Protein AF-A0AAV8XSV2-F1 (afdb_monomer)

Mean predicted aligned error: 15.16 Å

Structure (mmCIF, N/CA/C/O backbone):
data_AF-A0AAV8XSV2-F1
#
_entry.id   AF-A0AAV8XSV2-F1
#
loop_
_atom_site.group_PDB
_atom_site.id
_atom_site.type_symbol
_atom_site.label_atom_id
_atom_site.label_alt_id
_atom_site.label_comp_id
_atom_site.label_asym_id
_atom_site.label_entity_id
_atom_site.label_seq_id
_atom_site.pdbx_PDB_ins_code
_atom_site.Cartn_x
_atom_site.Cartn_y
_atom_site.Cartn_z
_atom_site.occupancy
_atom_site.B_iso_or_equiv
_atom_site.auth_seq_id
_atom_site.auth_comp_id
_atom_site.auth_asym_id
_atom_site.auth_atom_id
_atom_site.pdbx_PDB_model_num
ATOM 1 N N . MET A 1 1 ? -34.240 19.738 -23.148 1.00 43.88 1 MET A N 1
ATOM 2 C CA . MET A 1 1 ? -32.780 19.763 -22.909 1.00 43.88 1 MET A CA 1
ATOM 3 C C . MET A 1 1 ? -32.526 18.901 -21.680 1.00 43.88 1 MET A C 1
ATOM 5 O O . MET A 1 1 ? -32.679 19.379 -20.564 1.00 43.88 1 MET A O 1
ATOM 9 N N . SER A 1 2 ? -32.297 17.603 -21.861 1.00 46.22 2 SER A N 1
ATOM 10 C CA . SER A 1 2 ? -32.187 16.662 -20.740 1.00 46.22 2 SER A CA 1
ATOM 11 C C . SER A 1 2 ? -30.758 16.692 -20.201 1.00 46.22 2 SER A C 1
ATOM 13 O O . SER A 1 2 ? -29.837 16.251 -20.883 1.00 46.22 2 SER A O 1
ATOM 15 N N . ARG A 1 3 ? -30.550 17.252 -19.000 1.00 54.72 3 ARG A N 1
ATOM 16 C CA . ARG A 1 3 ? -29.293 17.073 -18.256 1.00 54.72 3 ARG A CA 1
ATOM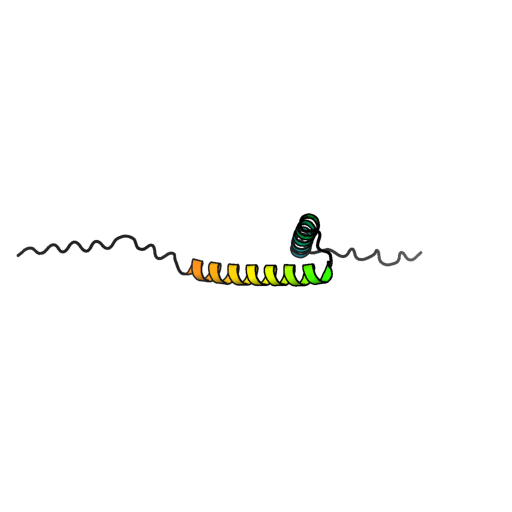 17 C C . ARG A 1 3 ? -29.194 15.586 -17.911 1.00 54.72 3 ARG A C 1
ATOM 19 O O . ARG A 1 3 ? -30.052 15.077 -17.197 1.00 54.72 3 ARG A O 1
ATOM 26 N N . GLY A 1 4 ? -28.195 14.896 -18.462 1.00 56.47 4 GLY A N 1
ATOM 27 C CA . GLY A 1 4 ? -27.855 13.530 -18.059 1.00 56.47 4 GLY A CA 1
ATOM 28 C C . GLY A 1 4 ? -27.548 13.461 -16.556 1.00 56.47 4 GLY A C 1
ATOM 29 O O . GLY A 1 4 ? -27.260 14.503 -15.953 1.00 56.47 4 GLY A O 1
ATOM 30 N N . PRO A 1 5 ? -27.635 12.273 -15.933 1.00 57.41 5 PRO A N 1
ATOM 31 C CA . PRO A 1 5 ? -27.409 12.126 -14.502 1.00 57.41 5 PRO A CA 1
ATOM 32 C C . PRO A 1 5 ? -26.012 12.651 -14.165 1.00 57.41 5 PRO A C 1
ATOM 34 O O . PRO A 1 5 ? -25.010 12.188 -14.709 1.00 57.41 5 PRO A O 1
ATOM 37 N N . ALA A 1 6 ? -25.959 13.673 -13.310 1.00 57.16 6 ALA A N 1
ATOM 38 C CA . ALA A 1 6 ? -24.715 14.192 -12.770 1.00 57.16 6 ALA A CA 1
ATOM 39 C C . ALA A 1 6 ? -23.953 13.023 -12.134 1.00 57.16 6 ALA A C 1
ATOM 41 O O . ALA A 1 6 ? -24.500 12.331 -11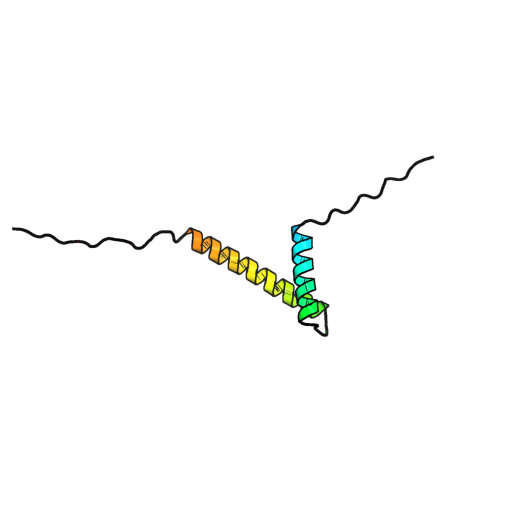.277 1.00 57.16 6 ALA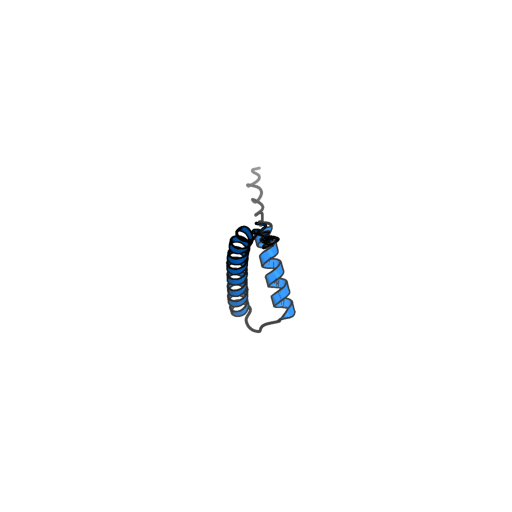 A O 1
ATOM 42 N N . GLY A 1 7 ? -22.733 12.782 -12.621 1.00 55.41 7 GLY A N 1
ATOM 43 C CA . GLY A 1 7 ? -21.925 11.621 -12.270 1.00 55.41 7 GLY A CA 1
ATOM 44 C C . GLY A 1 7 ? -21.875 11.391 -10.765 1.00 55.41 7 GLY A C 1
ATOM 45 O O . GLY A 1 7 ? -21.481 12.274 -10.002 1.00 55.41 7 GLY A O 1
ATOM 46 N N . THR A 1 8 ? -22.291 10.199 -10.348 1.00 64.31 8 THR A N 1
ATOM 47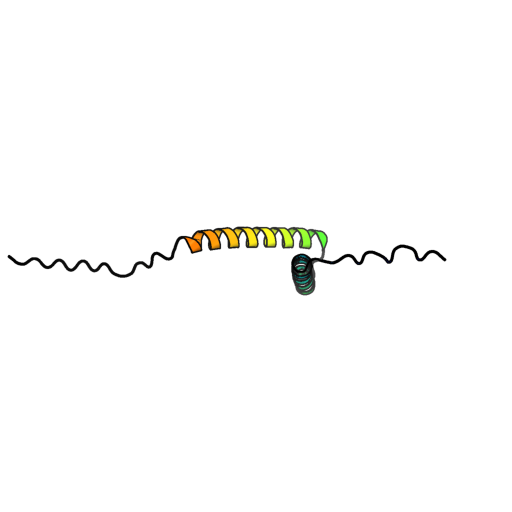 C CA . THR A 1 8 ? -22.212 9.736 -8.967 1.00 64.31 8 THR A CA 1
ATOM 48 C C . THR A 1 8 ? -20.756 9.821 -8.518 1.00 64.31 8 THR A C 1
ATOM 50 O O . THR A 1 8 ? -19.912 9.048 -8.968 1.00 64.31 8 THR A O 1
ATOM 53 N N . ARG A 1 9 ? -20.432 10.809 -7.676 1.00 74.69 9 ARG A N 1
ATOM 54 C CA . ARG A 1 9 ? -19.097 10.949 -7.085 1.00 74.69 9 ARG A CA 1
ATOM 55 C C . ARG A 1 9 ? -18.827 9.697 -6.258 1.00 74.69 9 ARG A C 1
ATOM 57 O O . ARG A 1 9 ? -19.524 9.450 -5.277 1.00 74.69 9 ARG A O 1
ATOM 64 N N . ILE A 1 10 ? -17.839 8.912 -6.671 1.00 85.12 10 ILE A N 1
ATOM 65 C CA . ILE A 1 10 ? -17.368 7.770 -5.892 1.00 85.12 10 ILE A CA 1
ATOM 66 C 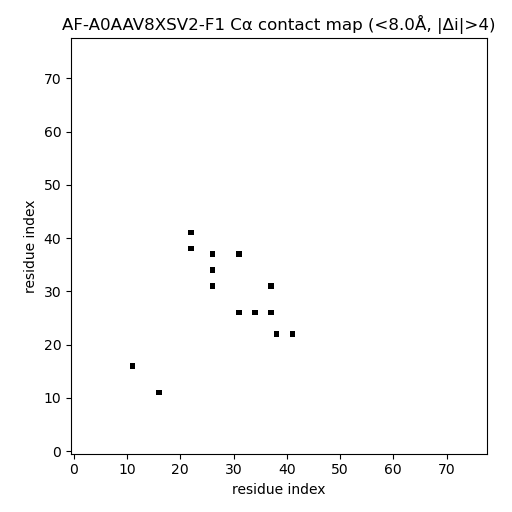C . ILE A 1 10 ? -16.771 8.336 -4.603 1.00 85.12 10 ILE A C 1
ATOM 68 O O . ILE A 1 10 ? -15.832 9.131 -4.649 1.00 85.12 10 ILE A O 1
ATOM 72 N N . GLN A 1 11 ? -17.356 7.971 -3.465 1.00 88.44 11 GLN A N 1
ATOM 73 C CA . GLN A 1 11 ? -16.797 8.291 -2.158 1.00 88.44 11 GLN A CA 1
ATOM 74 C C . GLN A 1 11 ? -15.821 7.185 -1.772 1.00 88.44 11 GLN A C 1
ATOM 76 O O . GLN A 1 11 ? -16.170 6.006 -1.806 1.00 88.44 11 GLN A O 1
ATOM 81 N N . VAL A 1 12 ? -14.594 7.574 -1.437 1.00 89.50 12 VAL A N 1
ATOM 82 C CA . VAL A 1 12 ? -13.554 6.657 -0.965 1.00 89.50 12 VAL A CA 1
ATOM 83 C C . VAL A 1 12 ? -13.636 6.601 0.564 1.00 89.50 12 VAL A C 1
ATOM 85 O O . VAL A 1 12 ? -13.472 7.656 1.187 1.00 89.50 12 VAL A O 1
ATOM 88 N N . PRO A 1 13 ? -13.879 5.423 1.172 1.00 95.50 13 PRO A N 1
ATOM 89 C CA . PRO A 1 13 ? -13.880 5.267 2.626 1.00 95.50 13 PRO A CA 1
ATOM 90 C C . PRO A 1 13 ? -12.584 5.786 3.256 1.00 95.50 13 PRO A C 1
ATOM 92 O O . PRO A 1 13 ? -11.510 5.631 2.669 1.00 95.50 13 PRO A O 1
ATOM 95 N N . ASP A 1 14 ? -12.679 6.392 4.441 1.00 94.25 14 ASP A N 1
ATOM 96 C CA . ASP A 1 14 ? -11.517 6.956 5.141 1.00 94.25 14 ASP A CA 1
ATOM 97 C C . ASP A 1 14 ? -10.454 5.884 5.425 1.00 94.25 14 ASP A C 1
ATOM 99 O O . ASP A 1 14 ? -9.302 6.066 5.040 1.00 94.25 14 ASP A O 1
ATOM 103 N N . GLU A 1 15 ? -10.856 4.715 5.936 1.00 94.38 15 GLU A N 1
ATOM 104 C CA . GLU A 1 15 ? -9.934 3.602 6.224 1.00 94.38 15 GLU A CA 1
ATOM 105 C C . GLU A 1 15 ? -9.166 3.138 4.975 1.00 94.38 15 GLU A C 1
ATOM 107 O O . GLU A 1 15 ? -7.957 2.914 5.018 1.00 94.38 15 GLU A O 1
ATOM 112 N N . LEU A 1 16 ? -9.847 3.027 3.828 1.00 95.31 16 LEU A N 1
ATOM 113 C CA . LEU A 1 16 ? -9.195 2.625 2.580 1.00 95.31 16 LEU A CA 1
ATOM 114 C C . LEU A 1 16 ? -8.138 3.652 2.158 1.00 95.31 16 LEU A C 1
ATOM 116 O O . LEU A 1 16 ? -7.054 3.288 1.709 1.00 95.31 16 LEU A O 1
ATOM 120 N N . ARG A 1 17 ? -8.457 4.940 2.293 1.00 95.62 17 ARG A N 1
ATOM 121 C CA . ARG A 1 17 ? -7.537 6.028 1.961 1.00 95.62 17 ARG A CA 1
ATOM 122 C C . ARG A 1 17 ? -6.315 6.033 2.874 1.00 95.62 17 ARG A C 1
ATOM 124 O O . ARG A 1 17 ? -5.217 6.222 2.362 1.00 95.62 17 ARG A O 1
ATOM 131 N N . GLU A 1 18 ? -6.489 5.811 4.170 1.00 95.88 18 GLU A N 1
ATOM 132 C CA . GLU A 1 18 ? -5.383 5.727 5.131 1.00 95.88 18 GLU A CA 1
ATOM 133 C C . GLU A 1 18 ? -4.446 4.562 4.805 1.00 95.88 18 GLU A C 1
ATOM 135 O O . GLU A 1 18 ? -3.251 4.773 4.606 1.00 95.88 18 GLU A O 1
ATOM 140 N N . VAL A 1 19 ? -4.994 3.357 4.623 1.00 96.62 19 VAL A N 1
ATOM 141 C CA . VAL A 1 19 ? -4.210 2.155 4.295 1.00 96.62 19 VAL A CA 1
ATOM 142 C C . VAL A 1 19 ? -3.409 2.329 3.001 1.00 96.62 19 VAL A C 1
ATOM 144 O O . VAL A 1 19 ? -2.237 1.957 2.927 1.00 96.62 19 VAL A O 1
ATOM 147 N N . LEU A 1 20 ? -4.021 2.912 1.966 1.00 97.50 20 LEU A N 1
ATOM 148 C CA . LEU A 1 20 ? -3.331 3.173 0.701 1.00 97.50 20 LEU A CA 1
ATOM 149 C C . LEU A 1 20 ? -2.258 4.258 0.836 1.00 97.50 20 LEU A C 1
ATOM 151 O O . LEU A 1 20 ? -1.224 4.174 0.170 1.00 97.50 20 LEU A O 1
ATOM 155 N N . LEU A 1 21 ? -2.480 5.269 1.679 1.00 97.62 21 LEU A N 1
ATOM 156 C CA . LEU A 1 21 ? -1.502 6.322 1.928 1.00 97.62 21 LEU A CA 1
ATOM 157 C C . LEU A 1 21 ? -0.268 5.768 2.648 1.00 97.62 21 LEU A C 1
ATOM 159 O O . LEU A 1 21 ? 0.848 6.052 2.219 1.00 97.62 21 LEU A O 1
ATOM 163 N N . GLU A 1 22 ? -0.454 4.941 3.676 1.00 97.00 22 GLU A N 1
ATOM 164 C CA . GLU A 1 22 ? 0.649 4.293 4.395 1.00 97.00 22 GLU A CA 1
ATOM 165 C C . GLU A 1 22 ? 1.479 3.398 3.473 1.00 97.00 22 GLU A C 1
ATOM 167 O O . GLU A 1 22 ? 2.700 3.548 3.418 1.00 97.00 22 GLU A O 1
ATOM 172 N N . PHE A 1 23 ? 0.824 2.549 2.673 1.00 98.19 23 PHE A N 1
ATOM 173 C CA . PHE A 1 23 ? 1.501 1.745 1.653 1.00 98.19 23 PHE A CA 1
ATOM 174 C C . PHE A 1 23 ? 2.325 2.617 0.697 1.00 98.19 23 PHE A C 1
ATOM 176 O O . PHE A 1 23 ? 3.485 2.318 0.406 1.00 98.19 23 PHE A O 1
ATOM 183 N N . THR A 1 24 ? 1.735 3.721 0.226 1.00 98.00 24 THR A N 1
ATOM 184 C CA . THR A 1 24 ? 2.397 4.643 -0.703 1.00 98.00 24 THR A CA 1
ATOM 185 C C . THR A 1 24 ? 3.641 5.265 -0.071 1.00 98.00 24 THR A C 1
ATOM 187 O O . THR A 1 24 ? 4.684 5.337 -0.718 1.00 98.00 24 THR A O 1
ATOM 190 N N . ILE A 1 25 ? 3.563 5.679 1.196 1.00 97.94 25 ILE A N 1
ATOM 191 C CA . ILE A 1 25 ? 4.713 6.215 1.932 1.00 97.94 25 ILE A CA 1
ATOM 192 C C . ILE A 1 25 ? 5.809 5.149 2.052 1.00 97.94 25 ILE A C 1
ATOM 194 O O . ILE A 1 25 ? 6.965 5.440 1.749 1.00 97.94 25 ILE A O 1
ATOM 198 N N . SER A 1 26 ? 5.466 3.913 2.430 1.00 97.50 26 SER A N 1
ATOM 199 C CA . SER A 1 26 ? 6.442 2.823 2.551 1.00 97.50 26 SER A CA 1
ATOM 200 C C . SER A 1 26 ? 7.137 2.512 1.219 1.00 97.50 26 SER A C 1
ATOM 202 O O . SER A 1 26 ? 8.363 2.407 1.182 1.00 97.50 26 SER A O 1
ATOM 204 N N . TYR A 1 27 ? 6.394 2.486 0.106 1.00 97.94 27 TYR A N 1
ATOM 205 C CA . TYR A 1 27 ? 6.970 2.309 -1.232 1.00 97.94 27 TYR A CA 1
ATOM 206 C C . TYR A 1 27 ? 7.959 3.425 -1.600 1.00 97.94 27 TYR A C 1
ATOM 208 O O . TYR A 1 27 ? 9.029 3.150 -2.142 1.00 97.94 27 TYR A O 1
ATOM 216 N N . LEU A 1 28 ? 7.628 4.685 -1.297 1.00 98.00 28 LEU A N 1
ATOM 217 C CA . LEU A 1 28 ? 8.504 5.827 -1.587 1.00 98.00 28 LEU A CA 1
ATOM 218 C C . LEU A 1 28 ? 9.802 5.804 -0.768 1.00 98.00 28 LEU A C 1
ATOM 220 O O . LEU A 1 28 ? 10.820 6.316 -1.232 1.00 98.00 28 LEU A O 1
ATOM 224 N N . LEU A 1 29 ? 9.773 5.220 0.431 1.00 97.81 29 LEU A N 1
ATOM 225 C CA . LEU A 1 29 ? 10.952 5.073 1.284 1.00 97.81 29 LEU A CA 1
ATOM 226 C C . LEU A 1 29 ? 11.847 3.916 0.831 1.00 97.81 29 LEU A C 1
ATOM 228 O O . LEU A 1 29 ? 13.059 4.092 0.729 1.00 97.81 29 LEU A O 1
ATOM 232 N N . GLU A 1 30 ? 11.264 2.748 0.555 1.00 96.69 30 GLU A N 1
ATOM 233 C CA . GLU A 1 30 ? 12.023 1.534 0.229 1.00 96.69 30 GLU A CA 1
ATOM 234 C C . GLU A 1 30 ? 12.439 1.453 -1.249 1.00 96.69 30 GLU A C 1
ATOM 236 O O . GLU A 1 30 ? 13.432 0.803 -1.563 1.00 96.69 30 GLU A O 1
ATOM 241 N N . GLN A 1 31 ? 11.709 2.123 -2.149 1.00 96.19 31 GLN A N 1
ATOM 242 C CA . GLN A 1 31 ? 11.946 2.143 -3.601 1.00 96.19 31 GLN A CA 1
ATOM 243 C C . GLN A 1 31 ? 12.236 0.750 -4.205 1.00 96.19 31 GLN A C 1
ATOM 245 O O . GLN A 1 31 ? 13.273 0.547 -4.845 1.00 96.19 31 GLN A O 1
ATOM 250 N N . PRO A 1 32 ? 11.344 -0.237 -4.011 1.00 96.81 32 PRO A N 1
ATOM 251 C CA . PRO A 1 32 ? 11.557 -1.592 -4.505 1.00 96.81 32 PRO A CA 1
ATOM 252 C C . PRO A 1 32 ? 11.495 -1.652 -6.039 1.00 96.81 32 PRO A C 1
ATOM 254 O O . PRO A 1 32 ? 10.807 -0.867 -6.689 1.00 96.81 32 PRO A O 1
ATOM 257 N N . GLY A 1 33 ? 12.183 -2.636 -6.627 1.00 96.62 33 GLY A N 1
ATOM 258 C CA . GLY A 1 33 ? 12.199 -2.837 -8.083 1.00 96.62 33 GLY A CA 1
ATOM 259 C C . GLY A 1 33 ? 10.894 -3.398 -8.669 1.00 96.62 33 GLY A C 1
ATOM 260 O O . GLY A 1 33 ? 10.640 -3.210 -9.856 1.00 96.62 33 GLY A O 1
ATOM 261 N N . ASP A 1 34 ? 10.067 -4.063 -7.855 1.00 97.81 34 ASP A N 1
ATOM 262 C CA . ASP A 1 34 ? 8.766 -4.619 -8.249 1.00 97.81 34 ASP A CA 1
ATOM 263 C C . ASP A 1 34 ? 7.675 -4.170 -7.266 1.00 97.81 34 ASP A C 1
ATOM 265 O O . ASP A 1 34 ? 7.620 -4.600 -6.111 1.00 97.81 34 ASP A O 1
ATOM 269 N N . VAL A 1 35 ? 6.790 -3.295 -7.746 1.00 96.69 35 VAL A N 1
ATOM 270 C CA . VAL A 1 35 ? 5.687 -2.733 -6.957 1.00 96.69 35 VAL A CA 1
ATOM 271 C C . VAL A 1 35 ? 4.618 -3.765 -6.599 1.00 96.69 35 VAL A C 1
ATOM 273 O O . VAL A 1 35 ? 4.008 -3.657 -5.537 1.00 96.69 35 VAL A O 1
ATOM 276 N N . ILE A 1 36 ? 4.379 -4.763 -7.453 1.00 98.31 36 ILE A N 1
ATOM 277 C CA . ILE A 1 36 ? 3.314 -5.747 -7.237 1.00 98.31 36 ILE A CA 1
ATOM 278 C C . ILE A 1 36 ? 3.751 -6.751 -6.176 1.00 98.31 36 ILE A C 1
ATOM 280 O O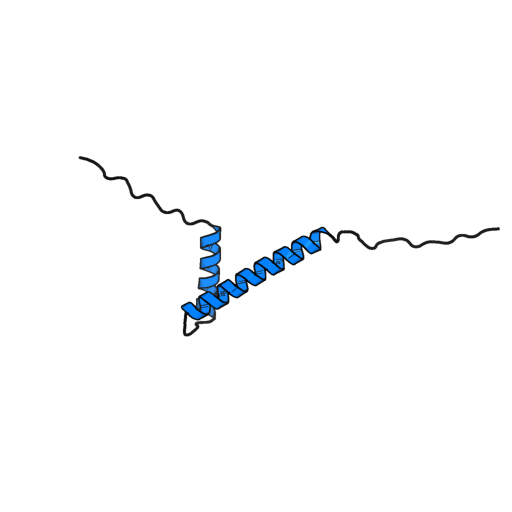 . ILE A 1 36 ? 2.985 -7.028 -5.252 1.00 98.31 36 ILE A O 1
ATOM 284 N N . ALA A 1 37 ? 4.990 -7.240 -6.273 1.00 98.06 37 ALA A N 1
ATOM 285 C CA . ALA A 1 37 ? 5.574 -8.104 -5.251 1.00 98.06 37 ALA A CA 1
ATOM 286 C C . ALA A 1 37 ? 5.612 -7.392 -3.889 1.00 98.06 37 ALA A C 1
ATOM 288 O O . ALA A 1 37 ? 5.115 -7.920 -2.896 1.00 98.06 37 ALA A O 1
ATOM 289 N N . TYR A 1 38 ? 6.086 -6.141 -3.866 1.00 98.38 38 TYR A N 1
ATOM 290 C CA . TYR A 1 38 ? 6.138 -5.350 -2.640 1.00 98.38 38 TYR A CA 1
ATOM 291 C C . TYR A 1 38 ? 4.755 -5.100 -2.024 1.00 98.38 38 TYR A C 1
ATOM 293 O O . TYR A 1 38 ? 4.596 -5.205 -0.809 1.00 98.38 38 TYR A O 1
ATOM 301 N N . ALA A 1 39 ? 3.736 -4.803 -2.838 1.00 98.19 39 ALA A N 1
ATOM 302 C CA . ALA A 1 39 ? 2.369 -4.630 -2.354 1.00 98.19 39 ALA A CA 1
ATOM 303 C C . ALA A 1 39 ? 1.821 -5.911 -1.715 1.00 98.19 39 ALA A C 1
ATOM 305 O O . ALA A 1 39 ? 1.230 -5.849 -0.635 1.00 98.19 39 ALA A O 1
ATOM 306 N N . ALA A 1 40 ? 2.037 -7.068 -2.350 1.00 98.31 40 ALA A N 1
ATOM 307 C CA . ALA A 1 40 ? 1.616 -8.351 -1.800 1.00 98.31 40 ALA A CA 1
ATOM 308 C C . ALA A 1 40 ? 2.243 -8.591 -0.418 1.00 98.31 40 ALA A C 1
ATOM 310 O O . ALA A 1 40 ? 1.521 -8.852 0.545 1.00 98.31 40 ALA A O 1
ATOM 311 N N . ASP A 1 41 ? 3.558 -8.402 -0.298 1.00 98.06 41 ASP A N 1
ATOM 312 C CA . ASP A 1 41 ? 4.279 -8.578 0.965 1.00 98.06 41 ASP A CA 1
ATOM 313 C C . ASP A 1 41 ? 3.859 -7.554 2.028 1.00 98.06 41 ASP A C 1
ATOM 315 O O . ASP A 1 41 ? 3.702 -7.890 3.205 1.00 98.06 41 ASP A O 1
ATOM 319 N N . TYR A 1 42 ? 3.654 -6.294 1.639 1.00 98.06 42 TYR A N 1
ATOM 320 C CA . TYR A 1 42 ? 3.199 -5.240 2.543 1.00 98.06 42 TYR A CA 1
ATOM 321 C C . TYR A 1 42 ? 1.830 -5.572 3.146 1.00 98.06 42 TYR A C 1
ATOM 323 O O . TYR A 1 42 ? 1.673 -5.555 4.367 1.00 98.06 42 TYR A O 1
ATOM 331 N N . PHE A 1 43 ? 0.844 -5.934 2.319 1.00 97.81 43 PHE A N 1
ATOM 332 C CA . PHE A 1 43 ? -0.504 -6.226 2.808 1.00 97.81 43 PHE A CA 1
ATOM 333 C C . PHE A 1 43 ? -0.599 -7.560 3.560 1.00 97.81 43 PHE A C 1
ATOM 335 O O . PHE A 1 43 ? -1.426 -7.679 4.467 1.00 97.81 43 PH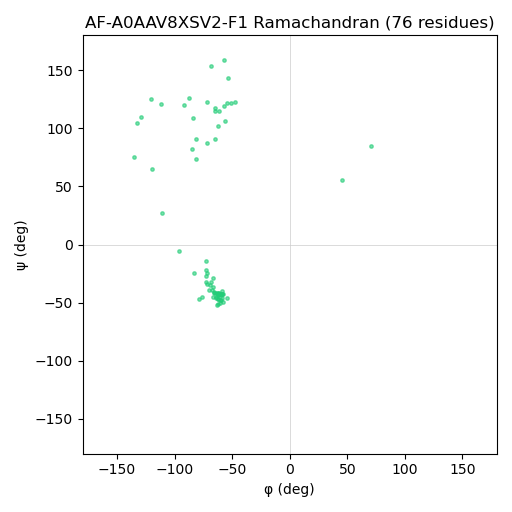E A O 1
ATOM 342 N N . VAL A 1 44 ? 0.263 -8.539 3.257 1.00 97.56 44 VAL A N 1
ATOM 343 C CA . VAL A 1 44 ? 0.403 -9.757 4.075 1.00 97.56 44 VAL A CA 1
ATOM 344 C C . VAL A 1 44 ? 0.892 -9.400 5.478 1.00 97.56 44 VAL A C 1
ATOM 346 O O . VAL A 1 44 ? 0.217 -9.746 6.450 1.00 97.56 44 VAL A O 1
ATOM 349 N N . ARG A 1 45 ? 1.986 -8.633 5.591 1.00 95.88 45 ARG A N 1
ATOM 350 C CA . ARG A 1 45 ? 2.512 -8.163 6.885 1.00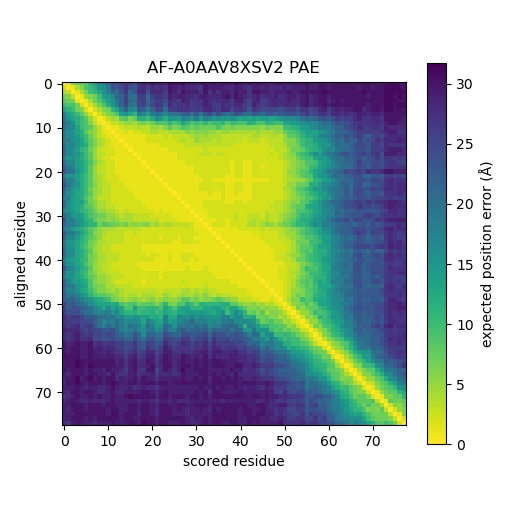 95.88 45 ARG A CA 1
ATOM 351 C C . ARG A 1 45 ? 1.484 -7.327 7.650 1.00 95.88 45 ARG A C 1
ATOM 353 O O . ARG A 1 45 ? 1.303 -7.526 8.848 1.00 95.88 45 ARG A O 1
ATOM 360 N N . LEU A 1 46 ? 0.769 -6.432 6.964 1.00 95.25 46 LEU A N 1
ATOM 361 C CA . LEU A 1 46 ? -0.266 -5.593 7.576 1.00 95.25 46 LEU A CA 1
ATOM 362 C C . LEU A 1 46 ? -1.419 -6.432 8.148 1.00 95.25 46 LEU A C 1
ATOM 364 O O . LEU A 1 46 ? -1.886 -6.173 9.258 1.00 95.25 46 LEU A O 1
ATOM 368 N N . ARG A 1 47 ? -1.868 -7.460 7.417 1.00 93.88 47 ARG A N 1
ATOM 369 C CA . ARG A 1 47 ? -2.902 -8.391 7.893 1.00 93.88 47 ARG A CA 1
ATOM 370 C C . ARG A 1 47 ? -2.436 -9.139 9.137 1.00 93.88 47 ARG A C 1
ATOM 372 O O . ARG A 1 47 ? -3.181 -9.212 10.109 1.00 93.88 47 ARG A O 1
ATOM 379 N N . GLU A 1 48 ? -1.220 -9.673 9.114 1.00 93.69 48 GLU A N 1
ATOM 380 C CA . GLU A 1 48 ? -0.642 -10.407 10.243 1.00 93.69 48 GLU A CA 1
ATOM 381 C C . GLU A 1 48 ? -0.485 -9.519 11.479 1.00 93.69 48 GLU A C 1
ATOM 383 O O . GLU A 1 48 ? -0.843 -9.940 12.580 1.00 93.69 48 GLU A O 1
ATOM 388 N N . ALA A 1 49 ? -0.047 -8.270 11.303 1.00 88.31 49 ALA A N 1
ATOM 389 C CA . ALA A 1 49 ? 0.046 -7.290 12.381 1.00 88.31 49 ALA A CA 1
ATOM 390 C C . ALA A 1 49 ? -1.327 -6.982 13.003 1.00 88.31 49 ALA A C 1
ATOM 392 O O . ALA A 1 49 ? -1.452 -6.963 14.227 1.00 88.31 49 ALA A O 1
ATOM 393 N N . ARG A 1 50 ? -2.379 -6.819 12.185 1.00 86.56 50 ARG A N 1
ATOM 394 C CA . ARG A 1 50 ? -3.756 -6.626 12.675 1.00 86.56 50 ARG A CA 1
ATOM 395 C C . ARG A 1 50 ? -4.271 -7.854 13.428 1.00 86.56 50 ARG A C 1
ATOM 397 O O . ARG A 1 50 ? -4.814 -7.708 14.517 1.00 86.56 50 ARG A O 1
ATOM 404 N N . THR A 1 51 ? -4.070 -9.061 12.897 1.00 76.69 51 THR A N 1
ATOM 405 C CA . THR A 1 51 ? -4.448 -10.310 13.583 1.00 76.69 51 THR A CA 1
ATOM 406 C C . THR A 1 51 ? -3.730 -10.445 14.922 1.00 76.69 51 THR A C 1
ATOM 408 O O . THR A 1 51 ? -4.352 -10.770 15.928 1.00 76.69 51 THR A O 1
ATOM 411 N N . THR A 1 52 ? -2.439 -10.130 14.948 1.00 72.62 52 THR A N 1
ATOM 412 C CA . THR A 1 52 ? -1.611 -10.173 16.153 1.00 72.62 52 THR A CA 1
ATOM 413 C C . THR A 1 52 ? -2.089 -9.151 17.187 1.00 72.62 52 THR A C 1
ATOM 415 O O . THR A 1 52 ? -2.291 -9.509 18.343 1.00 72.62 52 THR A O 1
ATOM 418 N N . SER A 1 53 ? -2.372 -7.911 16.772 1.00 67.94 53 SER A N 1
ATOM 419 C CA . SER A 1 53 ? -2.923 -6.872 17.652 1.00 67.94 53 SER A CA 1
ATOM 420 C C . SER A 1 53 ? -4.259 -7.282 18.272 1.00 67.94 53 SER A C 1
ATOM 422 O O . SER A 1 53 ? -4.474 -7.027 19.449 1.00 67.94 53 SER A O 1
ATOM 424 N N . ILE A 1 54 ? -5.139 -7.941 17.512 1.00 65.25 54 ILE A N 1
ATOM 425 C CA . ILE A 1 54 ? -6.434 -8.423 18.020 1.00 65.25 54 ILE A CA 1
ATOM 426 C C . ILE A 1 54 ? -6.236 -9.539 19.056 1.00 65.25 54 ILE A C 1
ATOM 428 O O . ILE A 1 54 ? -6.933 -9.570 20.066 1.00 65.25 54 ILE A O 1
ATOM 432 N N . ILE A 1 55 ? -5.279 -10.445 18.836 1.00 62.62 55 ILE A N 1
ATOM 433 C CA . ILE A 1 55 ? -4.980 -11.532 19.781 1.00 62.62 55 ILE A CA 1
ATOM 434 C C . ILE A 1 55 ? -4.428 -10.970 21.099 1.00 62.62 55 ILE A C 1
ATOM 436 O O . ILE A 1 55 ? -4.836 -11.421 22.168 1.00 62.62 55 ILE A O 1
ATOM 440 N N . TYR A 1 56 ? -3.544 -9.970 21.039 1.00 56.78 56 TYR A N 1
ATOM 441 C CA . TYR A 1 56 ? -3.007 -9.323 22.238 1.00 56.78 56 TYR A CA 1
ATOM 442 C C . TYR A 1 56 ? -4.026 -8.423 22.950 1.00 56.78 56 TYR A C 1
ATOM 444 O O . TYR A 1 56 ? -4.005 -8.371 24.173 1.00 56.78 56 TYR A O 1
ATOM 452 N N . ASP A 1 57 ? -4.949 -7.776 22.234 1.00 50.94 57 ASP A N 1
ATOM 453 C CA . ASP A 1 57 ? -6.034 -6.983 22.836 1.00 50.94 57 ASP A CA 1
ATOM 454 C C . ASP A 1 57 ? -7.072 -7.880 23.545 1.00 50.94 57 ASP A C 1
ATOM 456 O O . ASP A 1 57 ? -7.490 -7.606 24.669 1.00 50.94 57 ASP A O 1
ATOM 460 N N . VAL A 1 58 ? -7.400 -9.038 22.955 1.00 53.44 58 VAL A N 1
ATOM 461 C CA . VAL A 1 58 ? -8.245 -10.066 23.594 1.00 53.44 58 VAL A CA 1
ATOM 462 C C . VAL A 1 58 ? -7.558 -10.707 24.806 1.00 53.44 58 VAL A C 1
ATOM 464 O O . VAL A 1 58 ? -8.225 -10.990 25.800 1.00 53.44 58 VAL A O 1
ATOM 467 N N . ALA A 1 59 ? -6.240 -10.922 24.760 1.00 49.41 59 ALA A N 1
ATOM 468 C CA . ALA A 1 59 ? -5.477 -11.404 25.912 1.00 49.41 59 ALA A CA 1
ATOM 469 C C . ALA A 1 59 ? -5.315 -10.323 27.003 1.00 49.41 59 ALA A C 1
ATOM 471 O O . ALA A 1 59 ? -5.359 -10.641 28.188 1.00 49.41 59 ALA A O 1
ATOM 472 N N . GLY A 1 60 ? -5.205 -9.046 26.620 1.00 41.47 60 GLY A N 1
ATOM 473 C CA . GLY A 1 60 ? -5.102 -7.900 27.529 1.00 41.47 60 GLY A CA 1
ATOM 474 C C . GLY A 1 60 ? -6.401 -7.563 28.270 1.00 41.47 60 GLY A C 1
ATOM 475 O O . GLY A 1 60 ? -6.352 -7.040 29.379 1.00 41.47 60 GLY A O 1
ATOM 476 N N . ALA A 1 61 ? -7.566 -7.928 27.725 1.00 45.84 61 ALA A N 1
ATOM 477 C CA . ALA A 1 61 ? -8.846 -7.814 28.431 1.00 45.84 61 ALA A CA 1
ATOM 478 C C . ALA A 1 61 ? -9.031 -8.859 29.555 1.00 45.84 61 ALA A C 1
ATOM 480 O O . ALA A 1 61 ? -9.932 -8.710 30.382 1.00 45.84 61 ALA A O 1
ATOM 481 N N . ALA A 1 62 ? -8.199 -9.908 29.606 1.00 46.22 62 ALA A N 1
ATOM 482 C CA . ALA A 1 62 ? -8.251 -10.946 30.638 1.00 46.22 62 ALA A CA 1
ATOM 483 C C . ALA A 1 62 ? -7.264 -10.725 31.806 1.00 46.22 62 ALA A C 1
ATOM 485 O O . ALA A 1 62 ? -7.342 -11.448 32.798 1.00 46.22 62 ALA A O 1
ATOM 486 N N . GLU A 1 63 ? -6.381 -9.722 31.746 1.00 46.69 63 GLU A N 1
ATOM 487 C CA . GLU A 1 63 ? -5.358 -9.477 32.774 1.00 46.69 63 GLU A CA 1
ATOM 488 C C . GLU A 1 63 ? -5.490 -8.091 33.430 1.00 46.69 63 GLU A C 1
ATOM 490 O O . GLU A 1 63 ? -4.604 -7.247 33.357 1.00 46.69 63 GLU A O 1
ATOM 495 N N . THR A 1 64 ? -6.594 -7.864 34.149 1.00 47.88 64 THR A N 1
ATOM 496 C CA . THR A 1 64 ? -6.638 -6.880 35.255 1.00 47.88 64 THR A CA 1
ATOM 497 C C . THR A 1 64 ? -6.783 -7.557 36.618 1.00 47.88 64 THR A C 1
ATOM 499 O O . THR A 1 64 ? -7.319 -6.967 37.555 1.00 47.88 64 THR A O 1
ATOM 502 N N . ILE A 1 65 ? -6.321 -8.802 36.761 1.00 52.09 65 ILE A N 1
ATOM 503 C CA . ILE A 1 65 ? -6.102 -9.388 38.085 1.00 52.09 65 ILE A CA 1
ATOM 504 C C . ILE A 1 65 ? -4.710 -8.930 38.522 1.00 52.09 65 ILE A C 1
ATOM 506 O O . ILE A 1 65 ? -3.722 -9.633 38.327 1.00 52.09 65 ILE A O 1
ATOM 510 N N . SER A 1 66 ? -4.631 -7.706 39.052 1.00 46.12 66 SER A N 1
ATOM 511 C CA . SER A 1 66 ? -3.445 -7.234 39.770 1.00 46.12 66 SER A CA 1
ATOM 512 C C . SER A 1 66 ? -3.069 -8.272 40.831 1.00 46.12 66 SER A C 1
ATOM 514 O O . SER A 1 66 ? -3.900 -8.565 41.695 1.00 46.12 66 SER A O 1
ATOM 516 N N . PRO A 1 67 ? -1.849 -8.832 40.809 1.00 59.22 67 PRO A N 1
ATOM 517 C CA . PRO A 1 67 ? -1.364 -9.671 41.887 1.00 59.22 67 PRO A CA 1
ATOM 518 C C . PRO A 1 67 ? -0.857 -8.743 42.990 1.00 59.22 67 PRO A C 1
ATOM 520 O O . PRO A 1 67 ? 0.347 -8.567 43.147 1.00 59.22 67 PRO A O 1
ATOM 523 N N . ASP A 1 68 ? -1.775 -8.105 43.713 1.00 60.00 68 ASP A N 1
ATOM 524 C CA . ASP A 1 68 ? -1.422 -7.339 44.903 1.00 60.00 68 ASP A CA 1
ATOM 525 C C . ASP A 1 68 ? -2.149 -7.888 46.134 1.00 60.00 68 ASP A C 1
ATOM 527 O O . ASP A 1 68 ? -3.369 -8.029 46.167 1.00 60.00 68 ASP A O 1
ATOM 531 N N . GLU A 1 69 ? -1.322 -8.204 47.127 1.00 59.34 69 GLU A N 1
ATOM 532 C CA . GLU A 1 69 ? -1.648 -8.318 48.544 1.00 59.34 69 GLU A CA 1
ATOM 533 C C . GLU A 1 69 ? -2.527 -9.500 49.008 1.00 59.34 69 GLU A C 1
ATOM 535 O O . GLU A 1 69 ? -3.717 -9.408 49.294 1.00 59.34 69 GLU A O 1
ATOM 540 N N . SER A 1 70 ? -1.885 -10.642 49.254 1.00 54.69 70 SER A N 1
ATOM 541 C CA . SER A 1 70 ? -2.275 -11.483 50.394 1.00 54.69 70 SER A CA 1
ATOM 542 C C . SER A 1 70 ? -1.028 -11.942 51.134 1.00 54.69 70 SER A C 1
ATOM 544 O O . SER A 1 70 ? -0.571 -13.080 51.040 1.00 54.69 70 SER A O 1
ATOM 546 N N . THR A 1 71 ? -0.459 -11.001 51.882 1.00 55.12 71 THR A N 1
ATOM 547 C CA . THR A 1 71 ? 0.393 -11.270 53.036 1.00 55.12 71 THR A CA 1
ATOM 548 C C . THR A 1 71 ? -0.468 -11.945 54.105 1.00 55.12 71 THR A C 1
ATOM 550 O O . THR A 1 71 ? -1.111 -11.297 54.926 1.00 55.12 71 THR A O 1
ATOM 553 N N . ILE A 1 72 ? -0.525 -13.278 54.093 1.00 61.19 72 ILE A N 1
ATOM 554 C CA . ILE A 1 72 ? -1.159 -14.023 55.182 1.00 61.19 72 ILE A CA 1
ATOM 555 C C . ILE A 1 72 ? -0.266 -13.952 56.429 1.00 61.19 72 ILE A C 1
ATOM 557 O O . ILE A 1 72 ? 0.605 -14.787 56.666 1.00 61.19 72 ILE A O 1
ATOM 561 N N . SER A 1 73 ? -0.462 -12.897 57.222 1.00 56.47 73 SER A N 1
ATOM 562 C CA . SER A 1 73 ? -0.005 -12.832 58.609 1.00 56.47 73 SER A CA 1
ATOM 563 C C . SER A 1 73 ? -0.709 -13.934 59.393 1.00 56.47 73 SER A C 1
ATOM 565 O O . SER A 1 73 ? -1.883 -13.821 59.734 1.00 56.47 73 SER A O 1
ATOM 567 N N . ARG A 1 74 ? 0.004 -15.027 59.662 1.00 66.50 74 ARG A N 1
ATOM 568 C CA . ARG A 1 74 ? -0.428 -16.040 60.623 1.00 66.50 74 ARG A CA 1
ATOM 569 C C . ARG A 1 74 ? -0.058 -15.556 62.023 1.00 66.50 74 ARG A C 1
ATOM 571 O O . ARG A 1 74 ? 1.048 -15.789 62.502 1.00 66.50 74 ARG A O 1
ATOM 578 N N . GLU A 1 75 ? -0.992 -14.851 62.646 1.00 66.00 75 GLU A N 1
ATOM 579 C CA . GLU A 1 75 ? -1.062 -14.701 64.096 1.00 66.00 75 GLU A CA 1
ATOM 580 C C . GLU A 1 75 ? -1.511 -16.039 64.706 1.00 66.00 75 GLU A C 1
ATOM 582 O O . GLU A 1 75 ? -2.548 -16.586 64.341 1.00 66.00 75 GLU A O 1
ATOM 587 N N . GLU A 1 76 ? -0.711 -16.610 65.605 1.00 62.25 76 GLU A N 1
ATOM 588 C CA . GLU A 1 76 ? -1.112 -17.769 66.403 1.00 62.25 76 GLU A CA 1
ATOM 589 C C . GLU A 1 76 ? -0.734 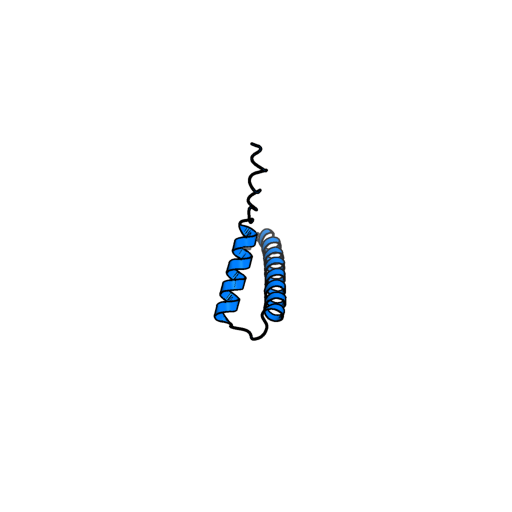-17.475 67.854 1.00 62.25 76 GLU A C 1
ATOM 591 O O . GLU A 1 76 ? 0.440 -17.459 68.222 1.00 62.25 76 GLU A O 1
ATOM 596 N N . GLY A 1 77 ? -1.751 -17.146 68.649 1.00 65.31 77 GLY A N 1
ATOM 597 C CA . GLY A 1 77 ? -1.673 -17.059 70.095 1.00 65.31 77 GLY A CA 1
ATOM 598 C C . GLY A 1 77 ? -2.495 -18.181 70.710 1.00 65.31 77 GLY A C 1
ATOM 599 O O . GLY A 1 77 ? -3.700 -18.230 70.483 1.00 65.31 77 GLY A O 1
ATOM 600 N N . THR A 1 78 ? -1.837 -19.029 71.497 1.00 47.69 78 THR A N 1
ATOM 601 C CA . THR A 1 78 ? -2.376 -19.724 72.679 1.00 47.69 78 THR A CA 1
ATOM 602 C C . THR A 1 78 ? -1.219 -20.107 73.583 1.00 47.69 78 THR A C 1
ATOM 604 O O . THR A 1 78 ? -0.280 -20.746 73.055 1.00 47.69 78 THR A O 1
#

Nearest PDB structures (foldseek):
  4zp3-assembly5_J  TM=9.033E-01  e=1.046E-02  Homo sapiens
  4zp3-assembly2_D  TM=9.040E-01  e=1.316E-02  Homo sapiens
  5xby-assembly2_C  TM=9.570E-01  e=4.478E-02  Homo sapiens

Radius of gyration: 26.99 Å; Cα contacts (8 Å, |Δi|>4): 7; chains: 1; bounding box: 45×40×96 Å

Solvent-accessible surface area (backbone atoms only — not comparable to full-atom values): 5174 Å² total; per-residue (Å²): 136,82,81,70,83,77,76,81,77,83,80,78,56,67,69,61,52,50,56,52,49,53,53,50,53,52,46,70,73,67,61,66,96,48,68,66,62,48,49,54,54,50,53,51,53,51,50,52,50,52,56,49,51,52,53,50,52,61,53,56,73,70,65,80,74,73,92,71,84,83,82,78,78,82,84,82,88,133

Organism: NCBI:txid1586634

Foldseek 3Di:
DDDDPDDDPDDDDPVNVVVVVVLVVVCVVVVDPDSVVSVVVVVVVVVVVVVVVVVVVVVVVVPPPPPDDDPPPDDDDD

Secondary structure (DSSP, 8-state):
---PPPP--PPPPHHHHHHHHHHHHHHHHH--S-HHHHHHHHHHHHHHHHHHHHHHHHHHTT----------------

pLDDT: mean 77.32, std 20.44, range [41.47, 98.38]

Sequence (78 aa):
MSRGPAGTRIQVPDELREVLLEFTISYLLEQPGDVIAYAADYFVRLREARTTSIIYDVAGAAETISPDESTISREEGT